Protein AF-A0A3B4FA90-F1 (afdb_monomer_lite)

Structure (mmCIF, N/CA/C/O backbone):
data_AF-A0A3B4FA90-F1
#
_entry.id   AF-A0A3B4FA90-F1
#
loop_
_atom_site.group_PDB
_atom_site.id
_atom_site.type_symbol
_atom_site.label_atom_id
_atom_site.label_alt_id
_atom_site.label_comp_id
_atom_site.label_asym_id
_atom_site.label_entity_id
_atom_site.label_seq_id
_atom_site.pdbx_PDB_ins_code
_atom_site.Cartn_x
_atom_site.Cartn_y
_atom_site.Cartn_z
_atom_site.occupancy
_atom_site.B_iso_or_equiv
_atom_site.auth_seq_id
_atom_site.auth_comp_id
_atom_site.auth_asym_id
_atom_site.auth_atom_id
_atom_site.pdbx_PDB_model_num
ATOM 1 N N . MET A 1 1 ? -1.388 -11.595 15.719 1.00 57.19 1 MET A N 1
ATOM 2 C CA . MET A 1 1 ? -0.933 -10.512 14.830 1.00 57.19 1 MET A CA 1
ATOM 3 C C . MET A 1 1 ? -2.151 -9.690 14.493 1.00 57.19 1 MET A C 1
ATOM 5 O O . MET A 1 1 ? -3.185 -10.280 14.190 1.00 57.19 1 MET A O 1
ATOM 9 N N . THR A 1 2 ? -2.096 -8.378 14.687 1.00 83.88 2 THR A N 1
ATOM 10 C CA . THR A 1 2 ? -3.227 -7.511 14.336 1.00 83.88 2 THR A CA 1
ATOM 11 C C . THR A 1 2 ? -3.184 -7.200 12.841 1.00 83.88 2 THR A C 1
ATOM 13 O O . THR A 1 2 ? -2.122 -7.189 12.224 1.00 83.88 2 THR A O 1
ATOM 16 N N . ARG A 1 3 ? -4.344 -6.903 12.246 1.00 86.06 3 ARG A N 1
ATOM 17 C CA . ARG A 1 3 ? -4.439 -6.537 10.821 1.00 86.06 3 ARG A CA 1
ATOM 18 C C . ARG A 1 3 ? -3.537 -5.353 10.451 1.00 86.06 3 ARG A C 1
ATOM 20 O O . ARG A 1 3 ? -3.049 -5.275 9.332 1.00 86.06 3 ARG A O 1
ATOM 27 N N . GLU A 1 4 ? -3.318 -4.435 11.385 1.00 89.38 4 GLU A N 1
ATOM 28 C CA . GLU A 1 4 ? -2.413 -3.298 11.213 1.00 89.38 4 GLU A CA 1
ATOM 29 C C . GLU A 1 4 ? -0.945 -3.740 11.109 1.00 89.38 4 GLU A C 1
ATOM 31 O O . GLU A 1 4 ? -0.234 -3.310 10.201 1.00 89.38 4 GLU A O 1
ATOM 36 N N . GLU A 1 5 ? -0.499 -4.649 11.980 1.00 92.44 5 GLU A N 1
ATOM 37 C CA . GLU A 1 5 ? 0.859 -5.202 11.938 1.00 92.44 5 GLU A CA 1
ATOM 38 C C . GLU A 1 5 ? 1.140 -5.925 10.617 1.00 92.44 5 GLU A C 1
ATOM 40 O O . GLU A 1 5 ? 2.238 -5.793 10.068 1.00 92.44 5 GLU A O 1
ATOM 45 N N . ASP A 1 6 ? 0.157 -6.658 10.090 1.00 92.88 6 ASP A N 1
ATOM 46 C CA . ASP A 1 6 ? 0.264 -7.348 8.801 1.00 92.88 6 ASP A CA 1
ATOM 47 C C . ASP A 1 6 ? 0.442 -6.349 7.653 1.00 92.88 6 ASP A C 1
ATOM 49 O O . ASP A 1 6 ? 1.363 -6.477 6.843 1.00 92.88 6 ASP A O 1
ATOM 53 N N . LEU A 1 7 ? -0.355 -5.277 7.636 1.00 93.81 7 LEU A N 1
ATOM 54 C CA . LEU A 1 7 ? -0.227 -4.202 6.650 1.00 93.81 7 LEU A CA 1
ATOM 55 C C . LEU A 1 7 ? 1.131 -3.493 6.736 1.00 93.81 7 LEU A C 1
ATOM 57 O O . LEU A 1 7 ? 1.754 -3.235 5.705 1.00 93.81 7 LEU A O 1
ATOM 61 N N . ILE A 1 8 ? 1.637 -3.231 7.946 1.00 94.94 8 ILE A N 1
ATOM 62 C CA . ILE A 1 8 ? 2.976 -2.654 8.151 1.00 94.94 8 ILE A CA 1
ATOM 63 C C . ILE A 1 8 ? 4.059 -3.599 7.614 1.00 94.94 8 ILE A C 1
ATOM 65 O O . ILE A 1 8 ? 5.037 -3.150 7.007 1.00 94.94 8 ILE A O 1
ATOM 69 N N . ARG A 1 9 ? 3.915 -4.914 7.817 1.00 95.50 9 ARG A N 1
ATOM 70 C CA . ARG A 1 9 ? 4.856 -5.912 7.283 1.00 95.50 9 ARG A CA 1
ATOM 71 C C . ARG A 1 9 ? 4.842 -5.933 5.761 1.00 95.50 9 ARG A C 1
ATOM 73 O O . ARG A 1 9 ? 5.919 -5.974 5.165 1.00 95.50 9 ARG A O 1
ATOM 80 N N . ILE A 1 10 ? 3.665 -5.876 5.140 1.00 95.56 10 ILE A N 1
ATOM 81 C CA . ILE A 1 10 ? 3.536 -5.805 3.680 1.00 95.56 10 ILE A CA 1
ATOM 82 C C . ILE A 1 10 ? 4.178 -4.515 3.159 1.00 95.56 10 ILE A C 1
ATOM 84 O O . ILE A 1 10 ? 5.009 -4.590 2.257 1.00 95.56 10 ILE A O 1
ATOM 88 N N . ALA A 1 11 ? 3.894 -3.359 3.769 1.00 94.75 11 ALA A N 1
ATOM 89 C CA . ALA A 1 11 ? 4.487 -2.072 3.385 1.00 94.75 11 ALA A CA 1
ATOM 90 C C . ALA A 1 11 ? 6.018 -2.140 3.363 1.00 94.75 11 ALA A C 1
ATOM 92 O O . ALA A 1 11 ? 6.647 -1.858 2.344 1.00 94.75 11 ALA A O 1
ATOM 93 N N . LYS A 1 12 ? 6.615 -2.645 4.449 1.00 95.94 12 LYS A N 1
ATOM 94 C CA . LYS A 1 12 ? 8.069 -2.825 4.559 1.00 95.94 12 LYS A CA 1
ATOM 95 C C . LYS A 1 12 ? 8.631 -3.777 3.501 1.00 95.94 12 LYS A C 1
ATOM 97 O O . LYS A 1 12 ? 9.732 -3.544 3.003 1.00 95.94 12 LYS A O 1
ATOM 102 N N . LYS A 1 13 ? 7.916 -4.856 3.157 1.00 95.56 13 LYS A N 1
ATOM 103 C CA . LYS A 1 13 ? 8.331 -5.776 2.084 1.00 95.56 13 LYS A CA 1
ATOM 104 C C . LYS A 1 13 ? 8.323 -5.078 0.722 1.00 95.56 13 LYS A C 1
ATOM 106 O O . LYS A 1 13 ? 9.310 -5.194 0.001 1.00 95.56 13 LYS A O 1
ATOM 111 N N . LEU A 1 14 ? 7.272 -4.319 0.409 1.00 95.50 14 LEU A N 1
ATOM 112 C CA . LEU A 1 14 ? 7.171 -3.558 -0.840 1.00 95.50 14 LEU A CA 1
ATOM 113 C C . LEU A 1 14 ? 8.269 -2.486 -0.940 1.00 95.50 14 LEU A C 1
ATOM 115 O O . LEU A 1 14 ? 8.941 -2.392 -1.963 1.00 95.50 14 LEU A O 1
ATOM 119 N N . ASP A 1 15 ? 8.538 -1.741 0.134 1.00 94.38 15 ASP A N 1
ATOM 120 C CA . ASP A 1 15 ? 9.624 -0.748 0.156 1.00 94.38 15 ASP A CA 1
ATOM 121 C C . ASP A 1 15 ? 11.004 -1.403 -0.046 1.00 94.38 15 ASP A C 1
ATOM 123 O O . ASP A 1 15 ? 11.881 -0.885 -0.746 1.00 94.38 15 ASP A O 1
ATOM 127 N N . LYS A 1 16 ? 11.203 -2.595 0.529 1.00 96.06 16 LYS A N 1
ATOM 128 C CA . LYS A 1 16 ? 12.431 -3.379 0.354 1.00 96.06 16 LYS A CA 1
ATOM 129 C C . LYS A 1 16 ? 12.596 -3.889 -1.081 1.00 96.06 16 LYS A C 1
ATOM 131 O O . LYS A 1 16 ? 13.718 -3.920 -1.578 1.00 96.06 16 LYS A O 1
ATOM 136 N N . MET A 1 17 ? 11.506 -4.267 -1.744 1.00 94.88 17 MET A N 1
ATOM 137 C CA . MET A 1 17 ? 11.507 -4.653 -3.159 1.00 94.88 17 MET A CA 1
ATOM 138 C C . MET A 1 17 ? 11.923 -3.477 -4.049 1.00 94.88 17 MET A C 1
ATOM 140 O O . MET A 1 17 ? 12.841 -3.603 -4.858 1.00 94.88 17 MET A O 1
ATOM 144 N N . VAL A 1 18 ? 11.323 -2.302 -3.824 1.00 92.44 18 VAL A N 1
ATOM 145 C CA . VAL A 1 18 ? 11.659 -1.072 -4.558 1.00 92.44 18 VAL A CA 1
ATOM 146 C C . VAL A 1 18 ? 13.120 -0.675 -4.346 1.00 92.44 18 VAL A C 1
ATOM 148 O O . VAL A 1 18 ? 13.829 -0.421 -5.315 1.00 92.44 18 VAL A O 1
ATOM 151 N N . SER A 1 19 ? 13.609 -0.671 -3.102 1.00 93.12 19 SER A N 1
ATOM 152 C CA . SER A 1 19 ? 15.001 -0.280 -2.814 1.00 93.12 19 SER A CA 1
ATOM 153 C C . SER A 1 19 ? 16.044 -1.239 -3.393 1.00 93.12 19 SER A C 1
ATOM 155 O O . SER A 1 19 ? 17.161 -0.823 -3.684 1.00 93.12 19 SER A O 1
ATOM 157 N N . ARG A 1 20 ? 15.690 -2.513 -3.588 1.00 93.00 20 ARG A N 1
ATOM 158 C CA . ARG A 1 20 ? 16.551 -3.522 -4.226 1.00 93.00 20 ARG A CA 1
ATOM 159 C C . ARG A 1 20 ? 16.369 -3.605 -5.739 1.00 93.00 20 ARG A C 1
ATOM 161 O O . ARG A 1 20 ? 17.010 -4.446 -6.361 1.00 93.00 20 ARG A O 1
ATOM 168 N N . ASN A 1 21 ? 15.490 -2.779 -6.310 1.00 90.00 21 ASN A N 1
ATOM 169 C CA . ASN A 1 21 ? 15.070 -2.842 -7.708 1.00 90.00 21 ASN A CA 1
ATOM 170 C C . ASN A 1 21 ? 14.621 -4.251 -8.148 1.00 90.00 21 ASN A C 1
ATOM 172 O O . ASN A 1 21 ? 14.765 -4.628 -9.306 1.00 90.00 21 ASN A O 1
ATOM 176 N N . ASN A 1 22 ? 14.095 -5.042 -7.208 1.00 91.38 22 ASN A N 1
ATOM 177 C CA . ASN A 1 22 ? 13.564 -6.372 -7.466 1.00 91.38 22 ASN A CA 1
ATOM 178 C C . ASN A 1 22 ? 12.128 -6.419 -6.946 1.00 91.38 22 ASN A C 1
ATOM 180 O O . ASN A 1 22 ? 11.897 -6.428 -5.738 1.00 91.38 22 ASN A O 1
ATOM 184 N N . THR A 1 23 ? 11.180 -6.428 -7.880 1.00 90.88 23 THR A N 1
ATOM 185 C CA . THR A 1 23 ? 9.734 -6.417 -7.613 1.00 90.88 23 THR A CA 1
ATOM 186 C C . THR A 1 23 ? 9.076 -7.777 -7.847 1.00 90.88 23 THR A C 1
ATOM 188 O O . THR A 1 23 ? 7.850 -7.879 -7.873 1.00 90.88 23 THR A O 1
ATOM 191 N N . GLU A 1 24 ? 9.874 -8.836 -7.975 1.00 90.69 24 GLU A N 1
ATOM 192 C CA . GLU A 1 24 ? 9.383 -10.205 -8.083 1.00 90.69 24 GLU A CA 1
ATOM 193 C C . GLU A 1 24 ? 8.569 -10.587 -6.832 1.00 90.69 24 GLU A C 1
ATOM 195 O O . GLU A 1 24 ? 8.960 -10.310 -5.695 1.00 90.69 24 GLU A O 1
ATOM 200 N N . GLY A 1 25 ? 7.381 -11.161 -7.039 1.00 91.50 25 GLY A N 1
ATOM 201 C CA . GLY A 1 25 ? 6.438 -11.480 -5.959 1.00 91.50 25 GLY A CA 1
ATOM 202 C C . GLY A 1 25 ? 5.650 -10.282 -5.407 1.00 91.50 25 GLY A C 1
ATOM 203 O O . GLY A 1 25 ? 4.842 -10.451 -4.491 1.00 91.50 25 GLY A O 1
ATOM 204 N N . ALA A 1 26 ? 5.813 -9.071 -5.959 1.00 94.50 26 ALA A N 1
ATOM 205 C CA . ALA A 1 26 ? 4.976 -7.929 -5.577 1.00 94.50 26 ALA A CA 1
ATOM 206 C C . ALA A 1 26 ? 3.489 -8.188 -5.871 1.00 94.50 26 ALA A C 1
ATOM 208 O O . ALA A 1 26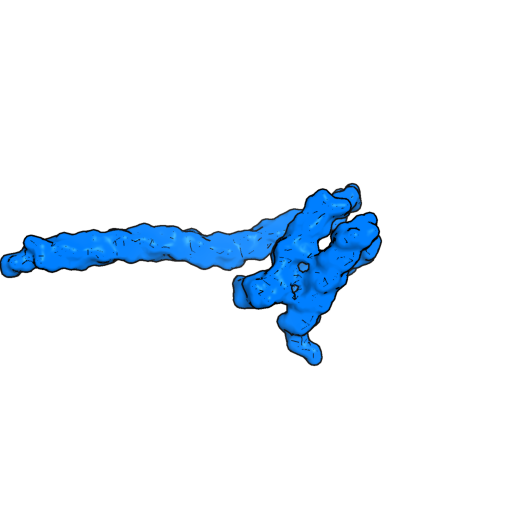 ? 2.627 -7.722 -5.127 1.00 94.50 26 ALA A O 1
ATOM 209 N N . ILE A 1 27 ? 3.182 -8.958 -6.920 1.00 95.88 27 ILE A N 1
ATOM 210 C CA . ILE A 1 27 ? 1.807 -9.265 -7.316 1.00 95.88 27 ILE A CA 1
ATOM 211 C C . ILE A 1 27 ? 1.007 -9.960 -6.209 1.00 95.88 27 ILE A C 1
ATOM 213 O O . ILE A 1 27 ? -0.152 -9.608 -5.989 1.00 95.88 27 ILE A O 1
ATOM 217 N N . ASP A 1 28 ? 1.620 -10.884 -5.471 1.00 95.81 28 ASP A N 1
ATOM 218 C CA . ASP A 1 28 ? 0.947 -11.632 -4.407 1.00 95.81 28 ASP A CA 1
ATOM 219 C C . ASP A 1 28 ? 0.624 -10.724 -3.222 1.00 95.81 28 ASP A C 1
ATOM 221 O O . ASP A 1 28 ? -0.493 -10.737 -2.707 1.00 95.81 28 ASP A O 1
ATOM 225 N N . LEU A 1 29 ? 1.563 -9.841 -2.866 1.00 96.19 29 LEU A N 1
ATOM 226 C CA . LEU A 1 29 ? 1.358 -8.831 -1.829 1.00 96.19 29 LEU A CA 1
ATOM 227 C C . LEU A 1 29 ? 0.255 -7.834 -2.217 1.00 96.19 29 LEU A C 1
ATOM 229 O O . LEU A 1 29 ? -0.564 -7.455 -1.384 1.00 96.19 29 LEU A O 1
ATOM 233 N N . LEU A 1 30 ? 0.192 -7.413 -3.484 1.00 96.12 30 LEU A N 1
ATOM 234 C CA . LEU A 1 30 ? -0.882 -6.540 -3.966 1.00 96.12 30 LEU A CA 1
ATOM 235 C C . L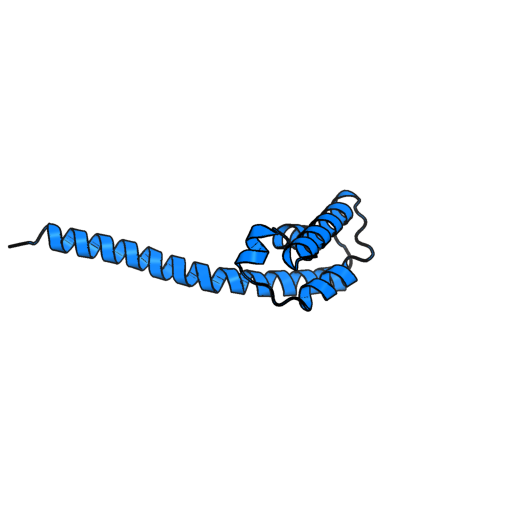EU A 1 30 ? -2.244 -7.259 -3.996 1.00 96.12 30 LEU A C 1
ATOM 237 O O . LEU A 1 30 ? -3.266 -6.645 -3.684 1.00 96.12 30 LEU A O 1
ATOM 241 N N . LYS A 1 31 ? -2.279 -8.552 -4.340 1.00 96.00 31 LYS A N 1
ATOM 242 C CA . LYS A 1 31 ? -3.499 -9.377 -4.291 1.00 96.00 31 LYS A CA 1
ATOM 243 C C . LYS A 1 31 ? -4.002 -9.539 -2.857 1.00 96.00 31 LYS A C 1
ATOM 245 O O . LYS A 1 31 ? -5.201 -9.396 -2.625 1.00 96.00 31 LYS A O 1
ATOM 250 N N . GLU A 1 32 ? -3.101 -9.745 -1.901 1.00 95.00 32 GLU A N 1
ATOM 251 C CA . GLU A 1 32 ? -3.433 -9.784 -0.475 1.00 95.00 32 GLU A CA 1
ATOM 252 C C . GLU A 1 32 ? -4.068 -8.459 -0.025 1.00 95.00 32 GLU A C 1
ATOM 254 O O . GLU A 1 32 ? -5.155 -8.455 0.552 1.00 95.00 32 GLU A O 1
ATOM 259 N N . LEU A 1 33 ? -3.467 -7.323 -0.398 1.00 94.75 33 LEU A N 1
ATOM 260 C CA . LEU A 1 33 ? -4.003 -5.990 -0.093 1.00 94.75 33 LEU A CA 1
ATOM 261 C C . LEU A 1 33 ? -5.387 -5.737 -0.706 1.00 94.75 33 LEU A C 1
ATOM 263 O O . LEU A 1 33 ? -6.193 -5.029 -0.104 1.00 94.75 33 LEU A O 1
ATOM 267 N N . LYS A 1 34 ? -5.688 -6.320 -1.872 1.00 93.19 34 LYS A N 1
ATOM 268 C CA . LYS A 1 34 ? -7.015 -6.230 -2.505 1.00 93.19 34 LYS A CA 1
ATOM 269 C C . LYS A 1 34 ? -8.096 -6.970 -1.711 1.00 93.19 34 LYS A C 1
ATOM 271 O O . LYS A 1 34 ? -9.253 -6.561 -1.748 1.00 93.19 34 LYS A O 1
ATOM 276 N N . GLY A 1 35 ? -7.733 -8.037 -0.999 1.00 89.38 35 GLY A N 1
ATOM 277 C CA . GLY A 1 35 ? -8.645 -8.784 -0.128 1.00 89.38 35 GLY A CA 1
ATOM 278 C C . GLY A 1 35 ? -8.912 -8.107 1.220 1.00 89.38 35 GLY A C 1
ATOM 279 O O . GLY A 1 35 ? -9.831 -8.499 1.939 1.00 89.38 35 GLY A O 1
ATOM 280 N N . VAL A 1 36 ? -8.130 -7.086 1.584 1.00 90.94 36 VAL A N 1
ATOM 281 C CA . VAL A 1 36 ? -8.301 -6.360 2.844 1.00 90.94 36 VAL A CA 1
ATOM 282 C C . VAL A 1 36 ? -9.391 -5.303 2.689 1.00 90.94 36 VAL A C 1
ATOM 284 O O . VAL A 1 36 ? -9.315 -4.436 1.820 1.00 90.94 36 VAL A O 1
ATOM 287 N N . ASN A 1 37 ? -10.365 -5.306 3.603 1.00 88.62 37 ASN A N 1
ATOM 288 C CA . ASN A 1 37 ? -11.296 -4.188 3.749 1.00 88.62 37 ASN A CA 1
ATOM 289 C C . ASN A 1 37 ? -10.559 -2.966 4.327 1.00 88.62 37 ASN A C 1
ATOM 291 O O . ASN A 1 37 ? -10.505 -2.768 5.544 1.00 88.62 37 ASN A O 1
ATOM 295 N N . MET A 1 38 ? -9.911 -2.202 3.448 1.00 91.31 38 MET A N 1
ATOM 296 C CA . MET A 1 38 ? -9.085 -1.056 3.815 1.00 91.31 38 MET A CA 1
ATOM 297 C C . MET A 1 38 ? -9.939 0.080 4.384 1.00 91.31 38 MET A C 1
ATOM 299 O O . MET A 1 38 ? -10.978 0.432 3.829 1.00 91.31 38 MET A O 1
ATOM 303 N N . THR A 1 39 ? -9.459 0.706 5.456 1.00 90.19 39 THR A N 1
ATOM 304 C CA . THR A 1 39 ? -10.078 1.893 6.057 1.00 90.19 39 THR A CA 1
ATOM 305 C C . THR A 1 39 ? -9.123 3.076 5.998 1.00 90.19 39 THR A C 1
ATOM 307 O O . THR A 1 39 ? -7.908 2.901 5.892 1.00 90.19 39 THR A O 1
ATOM 310 N N . LEU A 1 40 ? -9.659 4.295 6.099 1.00 86.69 40 LEU A N 1
ATOM 311 C CA . LEU A 1 40 ? -8.839 5.506 6.117 1.00 86.69 40 LEU A CA 1
ATOM 312 C C . LEU A 1 40 ? -7.817 5.492 7.266 1.00 86.69 40 LEU A C 1
ATOM 314 O O . LEU A 1 40 ? -6.652 5.810 7.044 1.00 86.69 40 LEU A O 1
ATOM 318 N N . LYS A 1 41 ? -8.242 5.059 8.460 1.00 86.62 41 LYS A N 1
ATOM 319 C CA . LYS A 1 41 ? -7.382 4.941 9.643 1.00 86.62 41 LYS A CA 1
ATOM 320 C C . LYS A 1 41 ? -6.185 4.022 9.371 1.00 86.62 41 LYS A C 1
ATOM 322 O O . LYS A 1 41 ? -5.046 4.457 9.494 1.00 86.62 41 LYS A O 1
ATOM 327 N N . LEU A 1 42 ? -6.438 2.800 8.891 1.00 90.00 42 LEU A N 1
ATOM 328 C CA . LEU A 1 42 ? -5.375 1.842 8.570 1.00 90.00 42 LEU A CA 1
ATOM 329 C C . LEU A 1 42 ? -4.458 2.357 7.456 1.00 90.00 42 LEU A C 1
ATOM 331 O O . LEU A 1 42 ? -3.242 2.208 7.537 1.00 90.00 42 LEU A O 1
ATOM 335 N N . LEU A 1 43 ? -5.015 2.988 6.421 1.00 89.62 43 LEU A N 1
ATOM 336 C CA . LEU A 1 43 ? -4.236 3.550 5.319 1.00 89.62 43 LEU A CA 1
ATOM 337 C C . LEU A 1 43 ? -3.271 4.652 5.796 1.00 89.62 43 LEU A C 1
ATOM 339 O O . LEU A 1 43 ? -2.138 4.721 5.315 1.00 89.62 43 LEU A O 1
ATOM 343 N N . GLN A 1 44 ? -3.711 5.495 6.737 1.00 87.38 44 GLN A N 1
ATOM 344 C CA . GLN A 1 44 ? -2.913 6.571 7.329 1.00 87.38 44 GLN A CA 1
ATOM 345 C C . GLN A 1 44 ? -1.861 6.048 8.316 1.00 87.38 44 GLN A C 1
ATOM 347 O O . GLN A 1 44 ? -0.705 6.453 8.222 1.00 87.38 44 GLN A O 1
ATOM 352 N N . GLU A 1 45 ? -2.234 5.139 9.220 1.00 89.25 45 GLU A N 1
ATOM 353 C CA . GLU A 1 45 ? -1.337 4.585 10.247 1.00 89.25 45 GLU A CA 1
ATOM 354 C C . GLU A 1 45 ? -0.228 3.730 9.625 1.00 89.25 45 GLU A C 1
ATOM 356 O O . GLU A 1 45 ? 0.957 3.908 9.909 1.00 89.25 45 GLU A O 1
ATOM 361 N N . THR A 1 46 ? -0.595 2.847 8.697 1.00 92.25 46 THR A N 1
ATOM 362 C CA . THR A 1 46 ? 0.352 1.905 8.079 1.00 92.25 46 THR A CA 1
ATOM 363 C C . THR A 1 46 ? 1.170 2.543 6.959 1.00 92.25 46 THR A C 1
ATOM 365 O O . THR A 1 46 ? 2.220 2.025 6.579 1.00 92.25 46 THR A O 1
ATOM 368 N N . ARG A 1 47 ? 0.678 3.655 6.393 1.00 90.19 47 ARG A N 1
ATOM 369 C CA . ARG A 1 47 ? 1.245 4.352 5.229 1.00 90.19 47 ARG A CA 1
ATOM 370 C C . ARG A 1 47 ? 1.465 3.466 3.993 1.00 90.19 47 ARG A C 1
ATOM 372 O O . ARG A 1 47 ? 2.201 3.849 3.081 1.00 90.19 47 ARG A O 1
ATOM 379 N N . ILE A 1 48 ? 0.760 2.335 3.906 1.00 92.94 48 ILE A N 1
ATOM 380 C CA . ILE A 1 48 ? 0.863 1.342 2.822 1.00 92.94 48 ILE A CA 1
ATOM 381 C C . ILE A 1 48 ? 0.625 1.942 1.425 1.00 92.94 48 ILE A C 1
ATOM 383 O O . ILE A 1 48 ? 1.204 1.491 0.436 1.00 92.94 48 ILE A O 1
ATOM 387 N N . GLY A 1 49 ? -0.175 3.012 1.335 1.00 91.19 49 GLY A N 1
ATOM 388 C CA . GLY A 1 49 ? -0.425 3.737 0.088 1.00 91.19 49 GLY A CA 1
ATOM 389 C C . GLY A 1 49 ? 0.844 4.290 -0.572 1.00 91.19 49 GLY A C 1
ATOM 390 O O . GLY A 1 49 ? 0.937 4.309 -1.801 1.00 91.19 49 GLY A O 1
ATOM 391 N N . MET A 1 50 ? 1.841 4.700 0.221 1.00 90.62 50 MET A N 1
ATOM 392 C CA . MET A 1 50 ? 3.118 5.182 -0.311 1.00 90.62 50 MET A CA 1
ATOM 393 C C . MET A 1 50 ? 3.948 4.039 -0.891 1.00 90.62 50 MET A C 1
ATOM 395 O O . MET A 1 50 ? 4.430 4.164 -2.017 1.00 90.62 50 MET A O 1
ATOM 399 N N . SER A 1 51 ? 4.035 2.914 -0.179 1.00 93.81 51 SER A N 1
ATOM 400 C CA . SER A 1 51 ? 4.772 1.725 -0.615 1.00 93.81 51 SER A CA 1
ATOM 401 C C . SER A 1 51 ? 4.202 1.140 -1.913 1.00 93.81 51 SER A C 1
ATOM 403 O O . SER A 1 51 ? 4.942 0.879 -2.862 1.00 93.81 51 SER A O 1
ATOM 405 N N . VAL A 1 52 ? 2.870 1.034 -2.028 1.00 94.31 52 VAL A N 1
ATOM 406 C CA . VAL A 1 52 ? 2.203 0.580 -3.267 1.00 94.31 52 VAL A CA 1
ATOM 407 C C . VAL A 1 52 ? 2.432 1.552 -4.429 1.00 94.31 52 VAL A C 1
ATOM 409 O O . VAL A 1 52 ? 2.643 1.130 -5.567 1.00 94.31 52 VAL A O 1
ATOM 412 N N . ASN A 1 53 ? 2.448 2.863 -4.171 1.00 92.56 53 ASN A N 1
ATOM 413 C CA . ASN A 1 53 ? 2.794 3.842 -5.202 1.00 92.56 53 ASN A CA 1
ATOM 414 C C . ASN A 1 53 ? 4.272 3.763 -5.618 1.00 92.56 53 ASN A C 1
ATOM 416 O O . ASN A 1 53 ? 4.573 4.044 -6.776 1.00 92.56 53 ASN A O 1
ATOM 420 N N . GLY A 1 54 ? 5.170 3.366 -4.712 1.00 92.19 54 GLY A N 1
ATOM 421 C CA . GLY A 1 54 ? 6.556 3.030 -5.034 1.00 92.19 54 GLY A CA 1
ATOM 422 C C . GLY A 1 54 ? 6.625 1.890 -6.047 1.00 92.19 54 GLY A C 1
ATOM 423 O O . GLY A 1 54 ? 7.185 2.061 -7.127 1.00 92.19 54 GLY A O 1
ATOM 424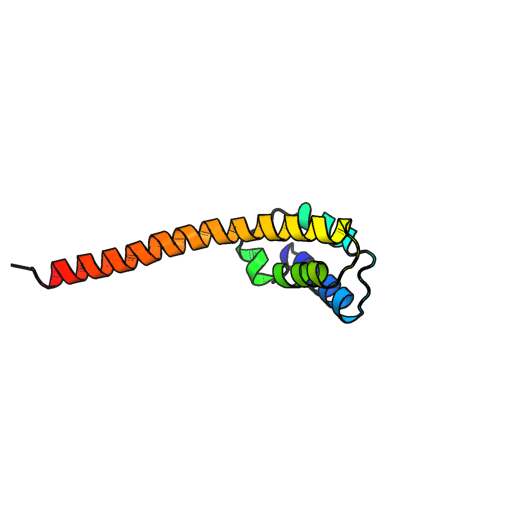 N N . ILE A 1 55 ? 5.948 0.775 -5.767 1.00 94.50 55 ILE A N 1
ATOM 425 C CA . ILE A 1 55 ? 5.866 -0.370 -6.689 1.00 94.50 55 ILE A CA 1
ATOM 426 C C . ILE A 1 55 ? 5.314 0.052 -8.051 1.00 94.50 55 ILE A C 1
ATOM 428 O O . ILE A 1 55 ? 5.928 -0.238 -9.069 1.00 94.50 55 ILE A O 1
ATOM 432 N N . ARG A 1 56 ? 4.224 0.830 -8.090 1.00 94.44 56 ARG A N 1
ATOM 433 C CA . ARG A 1 56 ? 3.650 1.340 -9.349 1.00 94.44 56 ARG A CA 1
ATOM 434 C C . ARG A 1 56 ? 4.653 2.135 -10.201 1.00 94.44 56 ARG A C 1
ATOM 436 O O . ARG A 1 56 ? 4.504 2.172 -11.417 1.00 94.44 56 ARG A O 1
ATOM 443 N N . LYS A 1 57 ? 5.594 2.851 -9.577 1.00 91.25 57 LYS A N 1
ATOM 444 C CA . LYS A 1 57 ? 6.576 3.701 -10.272 1.00 91.25 57 LYS A CA 1
ATOM 445 C C . LYS A 1 57 ? 7.833 2.947 -10.706 1.00 91.25 57 LYS A C 1
ATOM 447 O O . LYS A 1 57 ? 8.452 3.365 -11.675 1.00 91.25 57 LYS A O 1
ATOM 452 N N . HIS A 1 58 ? 8.222 1.910 -9.966 1.00 90.12 58 HIS A N 1
ATOM 453 C CA . HIS A 1 58 ? 9.505 1.220 -10.138 1.00 90.12 58 HIS A CA 1
ATOM 454 C C . HIS A 1 58 ? 9.382 -0.185 -10.737 1.00 90.12 58 HIS A C 1
ATOM 456 O O . HIS A 1 58 ? 10.371 -0.729 -11.214 1.00 90.12 58 HIS A O 1
ATOM 462 N N . CYS A 1 59 ? 8.194 -0.785 -10.713 1.00 91.88 59 CYS A N 1
ATOM 463 C CA . CYS A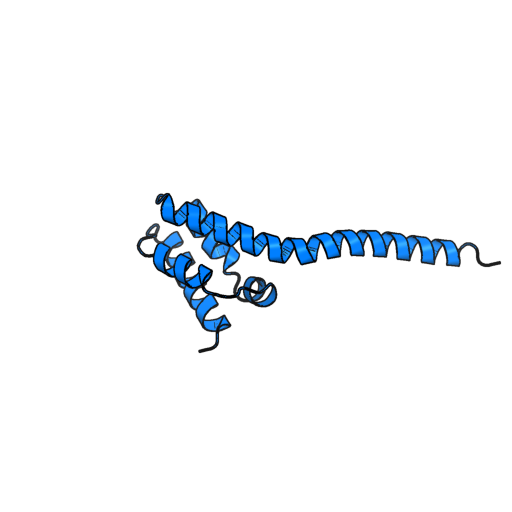 1 59 ? 7.939 -2.054 -11.381 1.00 91.88 59 CYS A CA 1
ATOM 464 C C . CYS A 1 59 ? 7.781 -1.838 -12.893 1.00 91.88 59 CYS A C 1
ATOM 466 O O . CYS A 1 59 ? 7.263 -0.806 -13.319 1.00 91.88 59 CYS A O 1
ATOM 468 N N . THR A 1 60 ? 8.206 -2.819 -13.688 1.00 91.62 60 THR A N 1
ATOM 469 C CA . THR A 1 60 ? 8.043 -2.850 -15.152 1.00 91.62 60 THR A CA 1
ATOM 470 C C . THR A 1 60 ? 6.960 -3.827 -15.607 1.00 91.62 60 THR A C 1
ATOM 472 O O . THR A 1 60 ? 6.607 -3.834 -16.780 1.00 91.62 60 THR A O 1
ATOM 475 N N . ASP A 1 61 ? 6.442 -4.655 -14.698 1.00 93.50 61 ASP A N 1
ATOM 476 C CA . ASP A 1 61 ? 5.379 -5.620 -14.975 1.00 93.50 61 ASP A CA 1
ATOM 477 C C . ASP A 1 61 ? 4.020 -4.903 -15.059 1.00 93.50 61 ASP A C 1
ATOM 479 O O . ASP A 1 61 ? 3.562 -4.270 -14.100 1.00 93.50 61 ASP A O 1
ATOM 483 N N . GLU A 1 62 ? 3.373 -4.988 -16.222 1.00 94.44 62 GLU A N 1
ATOM 484 C CA . GLU A 1 62 ? 2.107 -4.305 -16.486 1.00 94.44 62 GLU A CA 1
ATOM 485 C C . GLU A 1 62 ? 0.959 -4.788 -15.590 1.00 94.44 62 GLU A C 1
ATOM 487 O O . GLU A 1 62 ? 0.135 -3.966 -15.174 1.00 94.44 62 GLU A O 1
ATOM 492 N N . GLU A 1 63 ? 0.911 -6.078 -15.242 1.00 94.94 63 GLU A N 1
ATOM 493 C CA . GLU A 1 63 ? -0.129 -6.642 -14.377 1.00 94.94 63 GLU A CA 1
ATOM 494 C C . GLU A 1 63 ? 0.012 -6.083 -12.955 1.00 94.94 63 GLU A C 1
ATOM 496 O O . GLU A 1 63 ? -0.963 -5.613 -12.352 1.00 94.94 63 GLU A O 1
ATOM 501 N N . VAL A 1 64 ? 1.247 -6.033 -12.447 1.00 95.06 64 VAL A N 1
ATOM 502 C CA . VAL A 1 64 ? 1.570 -5.439 -11.140 1.00 95.06 64 VAL A CA 1
ATOM 503 C C . VAL A 1 64 ? 1.213 -3.952 -11.116 1.00 95.06 64 VAL A C 1
ATOM 505 O O . VAL A 1 64 ? 0.560 -3.475 -10.180 1.00 95.06 64 VAL A O 1
ATOM 508 N N . ILE A 1 65 ? 1.592 -3.203 -12.157 1.00 94.25 65 ILE A N 1
ATOM 509 C CA . ILE A 1 65 ? 1.290 -1.770 -12.273 1.00 94.25 65 ILE A CA 1
ATOM 510 C C . ILE A 1 65 ? -0.225 -1.534 -12.320 1.00 94.25 65 ILE A C 1
ATOM 512 O O . ILE A 1 65 ? -0.724 -0.611 -11.663 1.00 94.25 65 ILE A O 1
ATOM 516 N N . ALA A 1 66 ? -0.965 -2.332 -13.093 1.00 95.31 66 ALA A N 1
ATOM 517 C CA . ALA A 1 66 ? -2.413 -2.218 -13.220 1.00 95.31 66 ALA A CA 1
ATOM 518 C C . ALA A 1 66 ? -3.109 -2.460 -11.876 1.00 95.31 66 ALA A C 1
ATOM 520 O O . ALA A 1 66 ? -3.941 -1.650 -11.454 1.00 95.31 66 ALA A O 1
ATOM 521 N N . LEU A 1 67 ? -2.714 -3.510 -11.153 1.00 96.06 67 LEU A N 1
ATOM 522 C CA . LEU A 1 67 ? -3.269 -3.821 -9.840 1.00 96.06 67 LEU A CA 1
ATOM 523 C C . LEU A 1 67 ? -2.956 -2.725 -8.810 1.00 96.06 67 LEU A C 1
ATOM 525 O O . LEU A 1 67 ? -3.848 -2.286 -8.079 1.00 96.06 67 LEU A O 1
ATOM 529 N N . ALA A 1 68 ? -1.726 -2.203 -8.803 1.00 94.12 68 ALA A N 1
ATOM 530 C CA . ALA A 1 68 ? -1.348 -1.085 -7.942 1.00 94.12 68 ALA A CA 1
ATOM 531 C C . ALA A 1 68 ? -2.175 0.182 -8.239 1.00 94.12 68 ALA A C 1
ATOM 533 O O . ALA A 1 68 ? -2.602 0.875 -7.313 1.00 94.12 68 ALA A O 1
ATOM 534 N N . LYS A 1 69 ? -2.452 0.487 -9.519 1.00 92.00 69 LYS A N 1
ATOM 535 C CA . LYS A 1 69 ? -3.325 1.610 -9.913 1.00 92.00 69 LYS A CA 1
ATOM 536 C C . LYS A 1 69 ? -4.747 1.451 -9.368 1.00 92.00 69 LYS A C 1
ATOM 538 O O . LYS A 1 69 ? -5.304 2.439 -8.888 1.00 92.00 69 LYS A O 1
ATOM 543 N N . VAL A 1 70 ? -5.315 0.244 -9.426 1.00 94.06 70 VAL A N 1
ATOM 544 C CA . VAL A 1 70 ? -6.657 -0.048 -8.888 1.00 94.06 70 VAL A CA 1
ATOM 545 C C . VAL A 1 70 ? -6.699 0.207 -7.383 1.00 94.06 70 VAL A C 1
ATOM 547 O O . VAL A 1 70 ? -7.517 1.007 -6.936 1.00 94.06 70 VAL A O 1
ATOM 550 N N . LEU A 1 71 ? -5.757 -0.365 -6.624 1.00 93.50 71 LEU A N 1
ATOM 551 C CA . LEU A 1 71 ? -5.665 -0.165 -5.172 1.00 93.50 71 LEU A CA 1
ATOM 552 C C . LEU A 1 71 ? -5.548 1.319 -4.803 1.00 93.50 71 LEU A C 1
ATOM 554 O O . LEU A 1 71 ? -6.298 1.820 -3.968 1.00 93.50 71 LEU A O 1
ATOM 558 N N . ILE A 1 72 ? -4.661 2.060 -5.475 1.00 90.56 72 ILE A N 1
ATOM 559 C CA . ILE A 1 72 ? -4.484 3.498 -5.230 1.00 90.56 72 ILE A CA 1
ATOM 560 C C . ILE A 1 72 ? -5.768 4.275 -5.544 1.00 90.56 72 ILE A C 1
ATOM 562 O O . ILE A 1 72 ? -6.104 5.206 -4.813 1.00 90.56 72 ILE A O 1
ATOM 566 N N . LYS A 1 73 ? -6.490 3.929 -6.617 1.00 88.44 73 LYS A N 1
ATOM 567 C CA . LYS A 1 73 ? -7.765 4.573 -6.964 1.00 88.44 73 LYS A CA 1
ATOM 568 C C . LYS A 1 73 ? -8.823 4.318 -5.888 1.00 88.44 73 LYS A C 1
ATOM 570 O O . LYS A 1 73 ? -9.468 5.269 -5.448 1.00 88.44 73 LYS A O 1
ATOM 575 N N . ASP A 1 74 ? -8.966 3.074 -5.440 1.00 88.81 74 ASP A N 1
ATOM 576 C CA . ASP A 1 74 ? -9.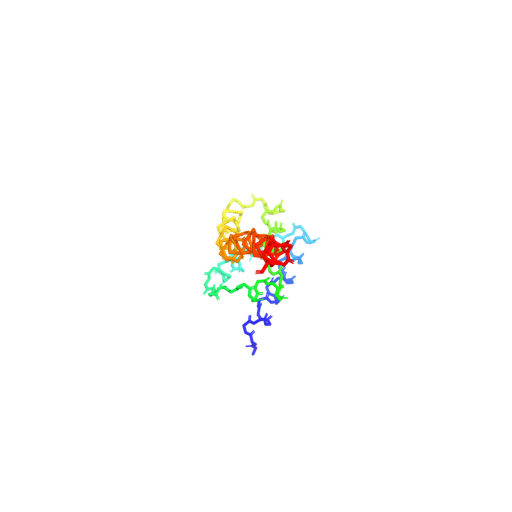930 2.701 -4.402 1.00 88.81 74 ASP A CA 1
ATOM 577 C C . ASP A 1 74 ? -9.622 3.388 -3.066 1.00 88.81 74 ASP A C 1
ATOM 579 O O . ASP A 1 74 ? -10.524 3.915 -2.415 1.00 88.81 74 ASP A O 1
ATOM 583 N N . TRP A 1 75 ? -8.348 3.481 -2.690 1.00 91.62 75 TRP A N 1
ATOM 584 C CA . TRP A 1 75 ? -7.924 4.158 -1.463 1.00 91.62 75 TRP A CA 1
ATOM 585 C C . TRP A 1 75 ? -8.024 5.681 -1.546 1.00 91.62 75 TRP A C 1
ATOM 587 O O . TRP A 1 75 ? -8.381 6.330 -0.566 1.00 91.62 75 TRP A O 1
ATOM 597 N N . LYS A 1 76 ? -7.790 6.275 -2.722 1.00 83.88 76 LYS A N 1
ATOM 598 C CA . LYS A 1 76 ? -8.063 7.702 -2.949 1.00 83.88 76 LYS A CA 1
ATOM 599 C C . LYS A 1 76 ? -9.540 8.035 -2.787 1.00 83.88 76 LYS A C 1
ATOM 601 O O . LYS A 1 76 ? -9.843 9.111 -2.290 1.00 83.88 76 LYS A O 1
ATOM 606 N N . ARG A 1 77 ? -10.457 7.132 -3.146 1.00 83.81 77 ARG A N 1
ATOM 607 C CA . ARG A 1 77 ? -11.894 7.330 -2.894 1.00 83.81 77 ARG A CA 1
ATOM 608 C C . ARG A 1 77 ? -12.207 7.396 -1.394 1.00 83.81 77 ARG A C 1
ATOM 610 O O . ARG A 1 77 ? -13.030 8.217 -1.012 1.00 83.81 77 ARG A O 1
ATOM 617 N N . LEU A 1 78 ? -11.509 6.621 -0.555 1.00 80.62 78 LEU A N 1
ATOM 618 C CA . LEU A 1 78 ? -11.622 6.714 0.914 1.00 80.62 78 LEU A CA 1
ATOM 619 C C . LEU A 1 78 ? -11.160 8.081 1.452 1.00 80.62 78 LEU A C 1
ATOM 621 O O . LEU A 1 78 ? -11.672 8.556 2.464 1.00 80.62 78 LEU A O 1
ATOM 625 N N . LEU A 1 79 ? -10.196 8.719 0.775 1.00 75.31 79 LEU A N 1
ATOM 626 C CA . LEU A 1 79 ? -9.769 10.087 1.076 1.00 75.31 79 LEU A CA 1
ATOM 627 C C . LEU A 1 79 ? -10.781 11.110 0.557 1.00 75.31 79 LEU A C 1
ATOM 629 O O . LEU A 1 79 ? -11.154 11.988 1.319 1.00 75.31 79 LEU A O 1
ATOM 633 N N . GLY A 1 80 ? -11.266 10.954 -0.681 1.00 63.47 80 GLY A N 1
ATOM 634 C CA . GLY A 1 80 ? -12.276 11.805 -1.324 1.00 63.47 80 GLY A CA 1
ATOM 635 C C . GLY A 1 80 ? -13.554 11.936 -0.502 1.00 63.47 80 GLY A C 1
ATOM 636 O O . GLY A 1 80 ? -14.024 13.039 -0.270 1.00 63.47 80 GLY A O 1
ATOM 637 N N . THR A 1 81 ? -14.044 10.842 0.085 1.00 56.75 81 THR A N 1
ATOM 638 C CA . THR A 1 81 ? -15.184 10.905 1.013 1.00 56.75 81 THR A CA 1
ATOM 639 C C . THR A 1 81 ? -14.910 11.767 2.247 1.00 56.75 81 THR A C 1
ATOM 641 O O . THR A 1 81 ? -15.838 12.355 2.785 1.00 56.75 81 THR A O 1
ATOM 644 N N . HIS A 1 82 ? -13.657 11.879 2.695 1.00 52.97 82 HIS A N 1
ATOM 645 C CA . HIS A 1 82 ? -13.281 12.740 3.817 1.00 52.97 82 HIS A CA 1
ATOM 646 C C . HIS A 1 82 ? -12.902 14.157 3.367 1.00 52.97 82 HIS A C 1
ATOM 648 O O . HIS A 1 82 ? -13.211 15.094 4.086 1.00 52.97 82 HIS A O 1
ATOM 654 N N . THR A 1 83 ? -12.254 14.349 2.212 1.00 50.38 83 THR A N 1
ATOM 655 C CA . THR A 1 83 ? -11.814 15.659 1.699 1.00 50.38 83 THR A CA 1
ATOM 656 C C . THR A 1 83 ? -12.889 16.413 0.946 1.00 50.38 83 THR A C 1
ATOM 658 O O . THR A 1 83 ? -12.871 17.629 1.021 1.00 50.38 83 THR A O 1
ATOM 661 N N . ASP A 1 84 ? -13.836 15.757 0.282 1.00 50.69 84 ASP A N 1
ATOM 662 C CA . ASP A 1 84 ? -15.002 16.438 -0.287 1.00 50.69 84 ASP A CA 1
ATOM 663 C C . ASP A 1 84 ? -15.919 16.900 0.844 1.00 50.69 84 ASP A C 1
ATOM 665 O O . ASP A 1 84 ? -16.401 18.024 0.812 1.00 50.69 84 ASP A O 1
ATOM 669 N N . LEU A 1 85 ? -16.044 16.109 1.920 1.00 50.69 85 LEU A N 1
ATOM 670 C CA . LEU A 1 85 ? -16.655 16.566 3.166 1.00 50.69 85 LEU A CA 1
ATOM 671 C C . LEU A 1 85 ? -15.802 17.633 3.857 1.00 50.69 85 LEU A C 1
ATOM 673 O O . LEU A 1 85 ? -16.365 18.615 4.295 1.00 50.69 85 LEU A O 1
ATOM 677 N N . HIS A 1 86 ? -14.473 17.532 3.940 1.00 51.88 86 HIS A N 1
ATOM 678 C CA . HIS A 1 86 ? -13.654 18.585 4.556 1.00 51.88 86 HIS A CA 1
ATOM 679 C C . HIS A 1 86 ? -13.614 19.860 3.716 1.00 51.88 86 HIS A C 1
ATOM 681 O O . HIS A 1 86 ? -13.531 20.926 4.293 1.00 51.88 86 HIS A O 1
ATOM 687 N N . ALA A 1 87 ? -13.682 19.796 2.390 1.00 50.75 87 ALA A N 1
ATOM 688 C CA . ALA A 1 87 ? -13.779 20.960 1.517 1.00 50.75 87 ALA A CA 1
ATOM 689 C C . ALA A 1 87 ? -15.182 21.567 1.614 1.00 50.75 87 ALA A C 1
ATOM 691 O O . ALA A 1 87 ? -15.308 22.767 1.822 1.00 50.75 87 ALA A O 1
ATOM 692 N N . TYR A 1 88 ? -16.234 20.748 1.587 1.00 44.50 88 TYR A N 1
ATOM 693 C CA . TYR A 1 88 ? -17.619 21.176 1.796 1.00 44.50 88 TYR A CA 1
ATOM 694 C C . TYR A 1 88 ? -17.843 21.760 3.202 1.00 44.50 88 TYR A C 1
ATOM 696 O O . TYR A 1 88 ? -18.405 22.843 3.348 1.00 44.50 88 TYR A O 1
ATOM 704 N N . TYR A 1 89 ? -17.326 21.109 4.245 1.00 48.12 89 TYR A N 1
ATOM 705 C CA . TYR A 1 89 ? -17.380 21.574 5.628 1.00 48.12 89 TYR A CA 1
ATOM 706 C C . TYR A 1 89 ? -16.395 22.707 5.903 1.00 48.12 89 TYR A C 1
ATOM 708 O O . TYR A 1 89 ? -16.773 23.571 6.668 1.00 48.12 89 TYR A O 1
ATOM 716 N N . SER A 1 90 ? -15.213 22.792 5.280 1.00 47.69 90 SER A N 1
ATOM 717 C CA . SER A 1 90 ? -14.275 23.926 5.427 1.00 47.69 90 SER A CA 1
ATOM 718 C C . SER A 1 90 ? -14.781 25.176 4.714 1.00 47.69 90 SER A C 1
ATOM 720 O O . SER A 1 90 ? -14.608 26.278 5.233 1.00 47.69 90 SER A O 1
ATOM 722 N N . VAL A 1 91 ? -15.446 25.032 3.564 1.00 50.12 91 VAL A N 1
ATOM 723 C CA . VAL A 1 91 ? -16.212 26.127 2.952 1.00 50.12 91 VAL A CA 1
ATOM 724 C C . VAL A 1 91 ? -17.398 26.477 3.858 1.00 50.12 91 VAL A C 1
ATOM 726 O O . VAL A 1 91 ? -17.654 27.653 4.102 1.00 50.12 91 VAL A O 1
ATOM 729 N N . SER A 1 92 ? -18.060 25.489 4.470 1.00 49.31 92 SER A N 1
ATOM 730 C CA . SER A 1 92 ? -19.157 25.740 5.410 1.00 49.31 92 SER A CA 1
ATOM 731 C C . SER A 1 92 ? -18.713 26.329 6.758 1.00 49.31 92 SER A C 1
ATOM 733 O O . SER A 1 92 ? -19.522 27.032 7.360 1.00 49.31 92 SER A O 1
ATOM 735 N N . THR A 1 93 ? -17.484 26.112 7.246 1.00 44.88 93 THR A N 1
ATOM 736 C CA . THR A 1 93 ? -16.952 26.811 8.427 1.00 44.88 93 THR A CA 1
ATOM 737 C C . THR A 1 93 ? -16.575 28.231 8.070 1.00 44.88 93 THR A C 1
ATOM 739 O O . THR A 1 93 ? -16.866 29.107 8.864 1.00 44.88 93 THR A O 1
ATOM 742 N N . ALA A 1 94 ? -16.002 28.495 6.891 1.00 50.84 94 ALA A N 1
ATOM 743 C CA . ALA A 1 94 ? -15.781 29.869 6.438 1.00 50.84 94 ALA A CA 1
ATOM 744 C C . ALA A 1 94 ? -17.113 30.627 6.327 1.00 50.84 94 ALA A C 1
ATOM 746 O O . ALA A 1 94 ? -17.226 31.746 6.814 1.00 50.84 94 ALA A O 1
ATOM 747 N N . VAL A 1 95 ? -18.158 29.981 5.801 1.00 55.44 95 VAL A N 1
ATOM 748 C CA . VAL A 1 95 ? -19.507 30.560 5.726 1.00 55.44 95 VAL A CA 1
ATOM 749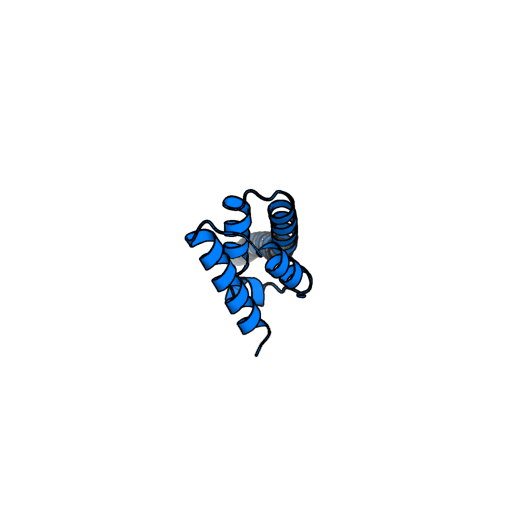 C C . VAL A 1 95 ? -20.154 30.685 7.110 1.00 55.44 95 VAL A C 1
ATOM 751 O O . VAL A 1 95 ? -20.764 31.711 7.375 1.00 55.44 95 VAL A O 1
ATOM 754 N N . LYS A 1 96 ? -19.980 29.725 8.035 1.00 53.34 96 LYS A N 1
ATOM 755 C CA . LYS A 1 96 ? -20.446 29.857 9.432 1.00 53.34 96 LYS A CA 1
ATOM 756 C C . LYS A 1 96 ? -19.689 30.934 10.204 1.00 53.34 96 LYS A C 1
ATOM 758 O O . LYS A 1 96 ? -20.328 31.658 10.949 1.00 53.34 96 LYS A O 1
ATOM 763 N N . TRP A 1 97 ? -18.376 31.068 10.030 1.00 44.88 97 TRP A N 1
ATOM 764 C CA . TRP A 1 97 ? -17.576 32.138 10.629 1.00 44.88 97 TRP A CA 1
ATOM 765 C C . TRP A 1 97 ? -17.973 33.498 10.059 1.00 44.88 97 TRP A C 1
ATOM 767 O O . TRP A 1 97 ? -18.160 34.423 10.834 1.00 44.88 97 TRP A O 1
ATOM 777 N N . LEU A 1 98 ? -18.210 33.612 8.749 1.00 52.66 98 LEU A N 1
ATOM 778 C CA . LEU A 1 98 ? -18.696 34.847 8.125 1.00 52.66 98 LEU A CA 1
ATOM 779 C C . LEU A 1 98 ? -20.140 35.187 8.531 1.00 52.66 98 LEU A C 1
ATOM 781 O O . LEU A 1 98 ? -20.426 36.350 8.791 1.00 52.66 98 LEU A O 1
ATOM 785 N N . LEU A 1 99 ? -21.038 34.202 8.658 1.00 50.72 99 LEU A N 1
ATOM 786 C CA . LEU A 1 99 ? -22.397 34.409 9.182 1.00 50.72 99 LEU A CA 1
ATOM 787 C C . LEU A 1 99 ? -22.387 34.775 10.670 1.00 50.72 99 LEU A C 1
ATOM 789 O O . LEU A 1 99 ? -23.090 35.695 11.067 1.00 50.72 99 LEU A O 1
ATOM 793 N N . VAL A 1 100 ? -21.570 34.111 11.490 1.00 52.38 100 VAL A N 1
ATOM 794 C CA . VAL A 1 100 ? -21.413 34.435 12.918 1.00 52.38 100 VAL A CA 1
ATOM 795 C C . VAL A 1 100 ? -20.783 35.819 13.094 1.00 52.38 100 VAL A C 1
ATOM 797 O O . VAL A 1 100 ? -21.235 36.585 13.937 1.00 52.38 100 VAL A O 1
ATOM 800 N N . GLN A 1 101 ? -19.809 36.189 12.264 1.00 48.38 101 GLN A N 1
ATOM 801 C CA . GLN A 1 101 ? -19.180 37.511 12.275 1.00 48.38 101 GLN A CA 1
ATOM 802 C C . GLN A 1 101 ? -20.121 38.607 11.745 1.00 48.38 101 GLN A C 1
ATOM 804 O O . GLN A 1 101 ? -20.105 39.720 12.262 1.00 48.38 101 GLN A O 1
ATOM 809 N N . SER A 1 102 ? -20.993 38.291 10.782 1.00 47.59 102 SER A N 1
ATOM 810 C CA . SER A 1 102 ? -22.038 39.197 10.286 1.00 47.59 102 SER A CA 1
ATOM 811 C C . SER A 1 102 ? -23.153 39.416 11.317 1.00 47.59 102 SER A C 1
ATOM 813 O O . SER A 1 102 ? -23.573 40.552 11.522 1.00 47.59 102 SER A O 1
ATOM 815 N N . ILE A 1 103 ? -23.563 38.370 12.044 1.00 52.22 103 ILE A N 1
ATOM 816 C CA . ILE A 1 103 ? -24.544 38.477 13.138 1.00 52.22 103 ILE A CA 1
ATOM 817 C C . ILE A 1 103 ? -23.961 39.253 14.332 1.00 52.22 103 ILE A C 1
ATOM 819 O O . ILE A 1 103 ? -24.687 39.993 14.987 1.00 52.22 103 ILE A O 1
ATOM 823 N N . HIS A 1 104 ? -22.652 39.162 14.594 1.00 43.81 104 HIS A N 1
ATOM 824 C CA . HIS A 1 104 ? -22.012 39.915 15.681 1.00 43.81 104 HIS A CA 1
ATOM 825 C C . HIS A 1 104 ? -21.765 41.401 15.354 1.00 43.81 104 HIS A C 1
ATOM 827 O O . HIS A 1 104 ? -21.612 42.199 16.273 1.00 43.81 104 HIS A O 1
ATOM 833 N N . GLN A 1 105 ? -21.740 41.794 14.072 1.00 47.50 105 GLN A N 1
ATOM 834 C CA . GLN A 1 105 ? -21.619 43.205 13.662 1.00 47.50 105 GLN A CA 1
ATOM 835 C C . GLN A 1 105 ? -22.959 43.903 13.394 1.00 47.50 105 GLN A C 1
ATOM 837 O O . GLN A 1 105 ? -23.004 45.129 13.337 1.00 47.50 105 GLN A O 1
ATOM 842 N N . HIS A 1 106 ? -24.051 43.146 13.280 1.00 48.56 106 HIS A N 1
ATOM 843 C CA . HIS A 1 106 ? -25.401 43.679 13.088 1.00 48.56 106 HIS A CA 1
ATOM 844 C C . HIS A 1 106 ? -26.376 43.215 14.179 1.00 48.56 106 HIS A C 1
ATOM 846 O O . HIS A 1 106 ? -27.543 42.943 13.906 1.00 48.56 106 HIS A O 1
ATOM 852 N N . GLY A 1 107 ? -25.897 43.147 15.424 1.00 42.84 107 GLY A N 1
ATOM 853 C CA . GLY A 1 107 ? -26.758 43.191 16.601 1.00 42.84 107 GLY A CA 1
ATOM 854 C C . GLY A 1 107 ? -27.197 44.630 16.867 1.00 42.84 107 GLY A C 1
ATOM 855 O O . GLY A 1 107 ? -26.428 45.413 17.426 1.00 42.84 107 GLY A O 1
ATOM 856 N N . VAL A 1 108 ? -28.418 44.953 16.438 1.00 43.34 108 VAL A N 1
ATOM 857 C CA . VAL A 1 108 ? -29.322 45.852 17.173 1.00 43.34 108 VAL A CA 1
ATOM 858 C C . VAL A 1 108 ? -30.151 44.973 18.097 1.00 43.34 108 VAL A C 1
ATOM 860 O O . VAL A 1 108 ? -30.597 43.907 17.612 1.00 43.34 108 VAL A O 1
#

pLDDT: mean 80.28, std 19.12, range [42.84, 96.19]

Radius of gyration: 20.17 Å; chains: 1; bounding box: 46×58×34 Å

Sequence (108 aa):
MTREEDLIRIAKKLDKMVSRNNTEGAIDLLKELKGVNMTLKLLQETRIGMSVNGIRKHCTDEEVIALAKVLIKDWKRLLGTHTDLHAYYSVSTAVKWLLVQSIHQHGV

Organism: NCBI:txid303518

InterPro domains:
  IPR003617 Transcription elongation factor, TFIIS/CRSP70, N-terminal, sub-type [SM00509] (7-81)
  IPR017923 Transcription factor IIS, N-terminal [PF08711] (28-79)
  IPR017923 Transcription factor IIS, N-terminal [PS51319] (5-82)
  IPR035441 TFIIS/LEDGF domain superfamily [G3DSA:1.20.930.10] (1-87)
  IPR035441 TFIIS/LEDGF domain superfamily [SSF47676] (2-84)
  IPR044790 Mediator of RNA polymerase II transcription subunit 26c-like [PTHR47210] (4-85)

Secondary structure (DSSP, 8-state):
--HHHHHHHHHHHHHHHHHTT--TTHHHHHHHHHHS---HHHHHHH-HHHHHHHHHHH---HHHHHHHHHHHHHHHHHHHHHHHHHHHHHHHHHHHHHHHHHHHHS--

Foldseek 3Di:
DDPLVVLLVLLVVLQVCLVVLHCPPVLVSLVVLVPDPDALVSCVSSVSLVSLVSCLVRPPDPSSVVSSVVSNVVNVVNVCVVVVCVVVVVVVVVVVVVVVVVCVVPDD